Protein AF-A0A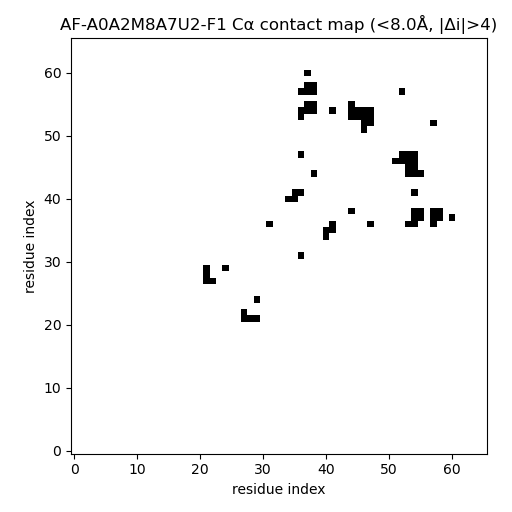2M8A7U2-F1 (afdb_monomer)

Structure (mmCIF, N/CA/C/O backbone):
data_AF-A0A2M8A7U2-F1
#
_entry.id   AF-A0A2M8A7U2-F1
#
loop_
_atom_site.group_PDB
_atom_site.id
_atom_site.type_symbol
_atom_site.label_atom_id
_atom_site.label_alt_id
_atom_site.label_comp_id
_atom_site.label_asym_id
_atom_site.label_entity_id
_atom_site.label_seq_id
_atom_site.pdbx_PDB_ins_code
_atom_site.Cartn_x
_atom_site.Cartn_y
_atom_site.Cartn_z
_atom_site.occupancy
_atom_site.B_iso_or_equiv
_atom_site.auth_seq_id
_atom_site.auth_comp_id
_atom_site.auth_asym_id
_atom_site.auth_atom_id
_atom_site.pdbx_PDB_model_num
ATOM 1 N N . MET A 1 1 ? -20.589 1.576 22.741 1.00 85.38 1 MET A N 1
ATOM 2 C CA . MET A 1 1 ? -20.428 2.796 21.911 1.00 85.38 1 MET A CA 1
ATOM 3 C C . MET A 1 1 ? -18.981 3.264 21.788 1.00 85.38 1 MET A C 1
ATOM 5 O O . MET A 1 1 ? -18.553 3.475 20.666 1.00 85.38 1 MET A O 1
ATOM 9 N N . LEU A 1 2 ? -18.207 3.388 22.875 1.00 92.44 2 LEU A N 1
ATOM 10 C CA . LEU A 1 2 ? -16.803 3.835 22.808 1.00 92.44 2 LEU A CA 1
ATOM 11 C C . LEU A 1 2 ? -15.941 3.007 21.838 1.00 92.44 2 LEU A C 1
ATOM 13 O O . LEU A 1 2 ? -15.280 3.564 20.969 1.00 92.44 2 LEU A O 1
ATOM 17 N N . LEU A 1 3 ? -16.015 1.677 21.941 1.00 95.38 3 LEU A N 1
ATOM 18 C CA . LEU A 1 3 ? -15.263 0.777 21.061 1.00 95.38 3 LEU A CA 1
ATOM 19 C C . LEU A 1 3 ? -15.612 0.984 19.587 1.00 95.38 3 LEU A C 1
ATOM 21 O O . LEU A 1 3 ? -14.708 1.005 18.762 1.00 95.38 3 LEU A O 1
ATOM 25 N N . PHE A 1 4 ? -16.894 1.201 19.282 1.00 96.06 4 PHE A N 1
ATOM 26 C CA . PHE A 1 4 ? -17.388 1.443 17.925 1.00 96.06 4 PHE A CA 1
ATOM 27 C C . PHE A 1 4 ? -16.800 2.727 17.324 1.00 96.06 4 PHE A C 1
ATOM 29 O O . PHE A 1 4 ? -16.304 2.715 16.202 1.00 96.06 4 PHE A O 1
ATOM 36 N N . LEU A 1 5 ? -16.774 3.820 18.094 1.00 96.25 5 LEU A N 1
ATOM 37 C CA . LEU A 1 5 ? -16.166 5.077 17.648 1.00 96.25 5 LEU A CA 1
ATOM 38 C C . LEU A 1 5 ? -14.658 4.929 17.417 1.00 96.25 5 LEU A C 1
ATOM 40 O O . LEU A 1 5 ? -14.141 5.421 16.417 1.00 96.25 5 LEU A O 1
ATOM 44 N N . ILE A 1 6 ? -13.963 4.203 18.298 1.00 97.06 6 ILE A N 1
ATOM 45 C CA . ILE A 1 6 ? -12.528 3.927 18.150 1.00 97.06 6 ILE A CA 1
ATOM 46 C C . ILE A 1 6 ? -12.259 3.062 16.913 1.00 97.06 6 ILE A C 1
ATOM 48 O O . ILE A 1 6 ? -11.305 3.327 16.187 1.00 97.06 6 ILE A O 1
ATOM 52 N N . THR A 1 7 ? -13.103 2.064 16.625 1.00 97.00 7 THR A N 1
ATOM 53 C CA . THR A 1 7 ? -12.936 1.229 15.423 1.00 97.00 7 THR A CA 1
ATOM 54 C C . THR A 1 7 ? -13.112 2.055 14.158 1.00 97.00 7 THR A C 1
ATOM 56 O O . THR A 1 7 ? -12.261 1.996 13.276 1.00 97.00 7 THR A O 1
ATOM 59 N N . ILE A 1 8 ? -14.171 2.867 14.084 1.00 97.88 8 ILE A N 1
ATOM 60 C CA . ILE A 1 8 ? -14.415 3.750 12.936 1.00 97.88 8 ILE A CA 1
ATOM 61 C C . ILE A 1 8 ? -13.250 4.732 12.751 1.00 97.88 8 ILE A C 1
ATOM 63 O O . ILE A 1 8 ? -12.776 4.908 11.631 1.00 97.88 8 ILE A O 1
ATOM 67 N N . ALA A 1 9 ? -12.747 5.328 13.836 1.00 97.38 9 ALA A N 1
ATOM 68 C CA . ALA A 1 9 ? -11.610 6.241 13.779 1.00 97.38 9 ALA A CA 1
ATOM 69 C C . ALA A 1 9 ? -10.332 5.552 13.266 1.00 97.38 9 ALA A C 1
ATOM 71 O O . ALA A 1 9 ? -9.654 6.095 12.395 1.00 97.38 9 ALA A O 1
ATOM 72 N N . LEU A 1 10 ? -10.023 4.346 13.756 1.00 97.38 10 LEU A N 1
ATOM 73 C CA . LEU A 1 10 ? -8.852 3.578 13.322 1.00 97.38 10 LEU A CA 1
ATOM 74 C C . LEU A 1 10 ? -8.952 3.134 11.858 1.00 97.38 10 LEU A C 1
ATOM 76 O O . LEU A 1 10 ? -7.981 3.286 11.117 1.00 97.38 10 LEU A O 1
ATOM 80 N N . LEU A 1 11 ? -10.116 2.639 11.417 1.00 96.88 11 LEU A N 1
ATOM 81 C CA . LEU A 1 11 ? -10.334 2.319 10.003 1.00 96.88 11 LEU A CA 1
ATOM 82 C C . LEU A 1 11 ? -10.196 3.574 9.134 1.00 96.88 11 LEU A C 1
ATOM 84 O O . LEU A 1 11 ? -9.494 3.543 8.125 1.00 96.88 11 LEU A O 1
ATOM 88 N N . GLY A 1 12 ? -10.814 4.686 9.540 1.00 97.38 12 GLY A N 1
ATOM 89 C CA . GLY A 1 12 ? -10.735 5.958 8.822 1.00 97.38 12 GLY A CA 1
ATOM 90 C C . GLY A 1 12 ? -9.297 6.449 8.660 1.00 97.38 12 GLY A C 1
ATOM 91 O O . GLY A 1 12 ? -8.897 6.828 7.561 1.00 97.38 12 GLY A O 1
ATOM 92 N N . LEU A 1 13 ? -8.490 6.369 9.721 1.00 96.94 13 LEU A N 1
ATOM 93 C CA . LEU A 1 13 ? -7.077 6.748 9.684 1.00 96.94 13 LEU A CA 1
ATOM 94 C C . LEU A 1 13 ? -6.256 5.838 8.759 1.00 96.94 13 LEU A C 1
ATOM 96 O O . LEU A 1 13 ? -5.408 6.331 8.014 1.00 96.94 13 LEU A O 1
ATOM 100 N N . ALA A 1 14 ? -6.536 4.531 8.742 1.00 95.00 14 ALA A N 1
ATOM 101 C CA . ALA A 1 14 ? -5.883 3.598 7.827 1.00 95.00 14 ALA A CA 1
ATOM 102 C C . ALA A 1 14 ? -6.184 3.931 6.353 1.00 95.00 14 ALA A C 1
ATOM 104 O O . ALA A 1 14 ? -5.261 4.041 5.543 1.00 95.00 14 ALA A O 1
ATOM 105 N N . PHE A 1 15 ? -7.456 4.161 6.007 1.00 94.38 15 PHE A N 1
ATOM 106 C CA . PHE A 1 15 ? -7.840 4.550 4.645 1.00 94.38 15 PHE A CA 1
ATOM 107 C C . PHE A 1 15 ? -7.278 5.915 4.248 1.00 94.38 15 PHE A C 1
ATOM 109 O O . PHE A 1 15 ? -6.783 6.063 3.130 1.00 94.38 15 PHE A O 1
ATOM 116 N N . ALA A 1 16 ? -7.285 6.890 5.160 1.00 94.62 16 ALA A N 1
ATOM 117 C CA . ALA A 1 16 ? -6.680 8.197 4.927 1.00 94.62 16 ALA A CA 1
ATOM 118 C C . ALA A 1 16 ? -5.175 8.077 4.635 1.00 94.62 16 ALA A C 1
ATOM 120 O O . ALA A 1 16 ? -4.683 8.673 3.678 1.00 94.62 16 ALA A O 1
ATOM 121 N N . GLY A 1 17 ? -4.451 7.247 5.393 1.00 91.38 17 GLY A N 1
ATOM 122 C CA . GLY A 1 17 ? -3.030 6.984 5.158 1.00 91.38 17 GLY A CA 1
ATOM 123 C C . GLY A 1 17 ? -2.751 6.356 3.788 1.00 91.38 17 GLY A C 1
ATOM 124 O O . GLY A 1 17 ? -1.822 6.772 3.093 1.00 91.38 17 GLY A O 1
ATOM 125 N N . ILE A 1 18 ? -3.577 5.395 3.360 1.00 88.31 18 ILE A N 1
ATOM 126 C CA . ILE A 1 18 ? -3.463 4.774 2.030 1.00 88.31 18 ILE A CA 1
ATOM 127 C C . ILE A 1 18 ? -3.757 5.801 0.927 1.00 88.31 18 ILE A C 1
ATOM 129 O O .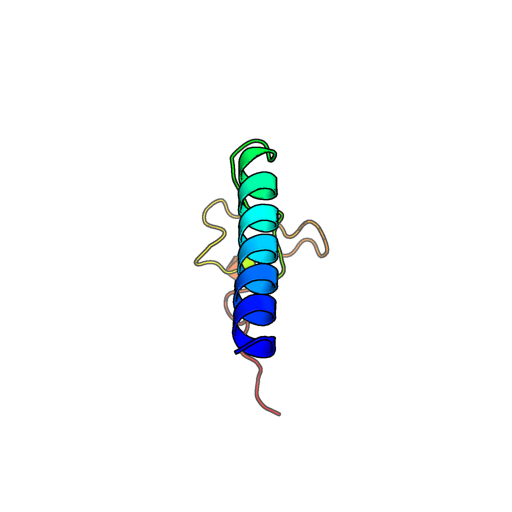 ILE A 1 18 ? -2.995 5.889 -0.036 1.00 88.31 18 ILE A O 1
ATOM 133 N N . ALA A 1 19 ? -4.808 6.610 1.081 1.00 88.06 19 ALA A N 1
ATOM 134 C CA . ALA A 1 19 ? -5.190 7.635 0.112 1.00 88.06 19 ALA A CA 1
ATOM 135 C C . ALA A 1 19 ? -4.085 8.687 -0.082 1.00 88.06 19 ALA A C 1
ATOM 137 O O . ALA A 1 19 ? -3.695 8.974 -1.214 1.00 88.06 19 ALA A O 1
ATOM 138 N N . ILE A 1 20 ? -3.518 9.198 1.017 1.00 90.00 20 ILE A N 1
ATOM 139 C CA . ILE A 1 20 ? -2.403 10.156 0.981 1.00 90.00 20 ILE A CA 1
ATOM 140 C C . ILE A 1 20 ? -1.186 9.536 0.287 1.00 90.00 20 ILE A C 1
ATOM 142 O O . ILE A 1 20 ? -0.556 10.183 -0.546 1.00 90.00 20 ILE A O 1
ATOM 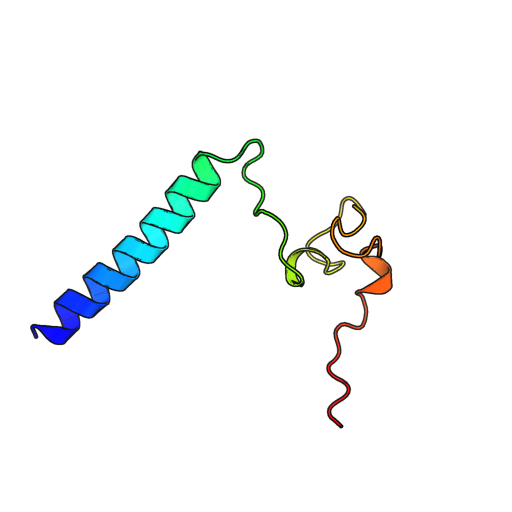146 N N . LYS A 1 21 ? -0.868 8.271 0.582 1.00 83.62 21 LYS A N 1
ATOM 147 C CA . LYS A 1 21 ? 0.269 7.567 -0.025 1.00 83.62 21 LYS A CA 1
ATOM 148 C C . LYS A 1 21 ? 0.125 7.405 -1.540 1.00 83.62 21 LYS A C 1
ATOM 150 O O . LYS A 1 21 ? 1.122 7.523 -2.245 1.00 83.62 21 LYS A O 1
ATOM 155 N N . ILE A 1 22 ? -1.082 7.132 -2.037 1.00 83.25 22 ILE A N 1
ATOM 156 C CA . ILE A 1 22 ? -1.356 7.024 -3.479 1.00 83.25 22 ILE A CA 1
ATOM 157 C C . ILE A 1 22 ? -1.220 8.394 -4.145 1.00 83.25 22 ILE A C 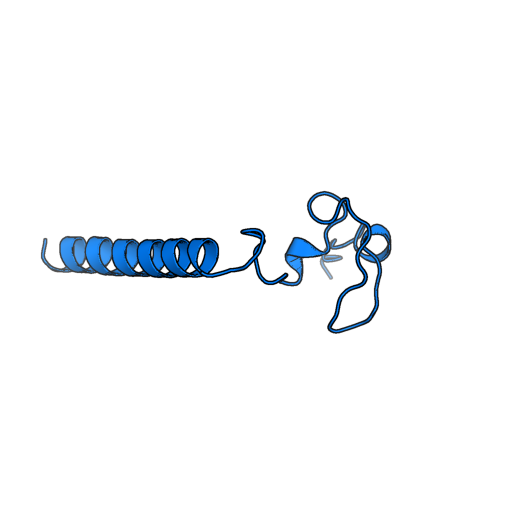1
ATOM 159 O O . ILE A 1 22 ? -0.574 8.497 -5.183 1.00 83.25 22 ILE A O 1
ATOM 163 N N . TRP A 1 23 ? -1.767 9.445 -3.527 1.00 83.88 23 TRP A N 1
ATOM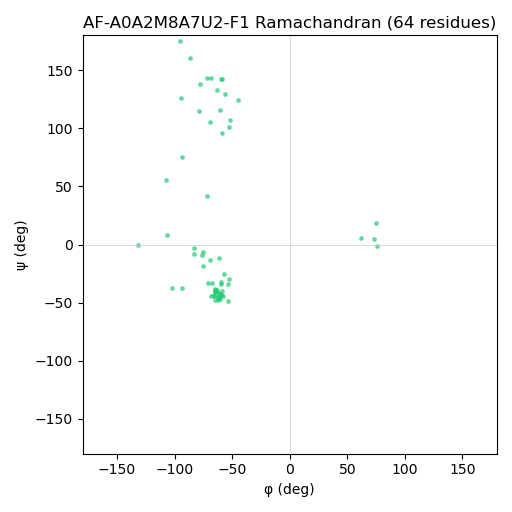 164 C CA . TRP A 1 23 ? -1.674 10.811 -4.048 1.00 83.88 23 TRP A CA 1
ATOM 165 C C . TRP A 1 23 ? -0.230 11.335 -4.072 1.00 83.88 23 TRP A C 1
ATOM 167 O O . TRP A 1 23 ? 0.183 11.987 -5.025 1.00 83.88 23 TRP A O 1
ATOM 177 N N . ALA A 1 24 ? 0.563 10.997 -3.053 1.00 84.31 24 ALA A N 1
ATOM 178 C CA . ALA A 1 24 ? 1.973 11.368 -2.960 1.00 84.31 24 ALA A CA 1
ATOM 179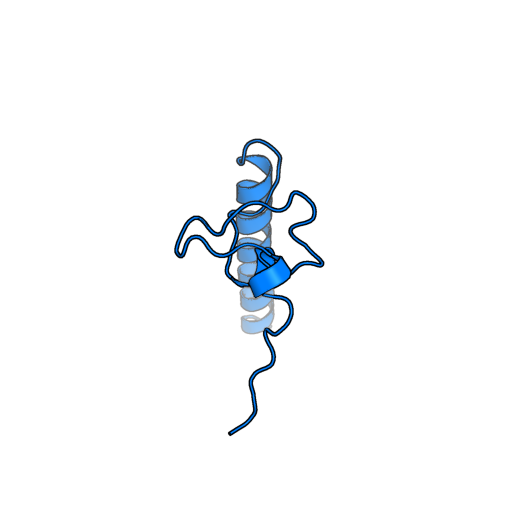 C C . ALA A 1 24 ? 2.895 10.539 -3.873 1.00 84.31 24 ALA A C 1
ATOM 181 O O . ALA A 1 24 ? 4.082 10.852 -3.993 1.00 84.31 24 ALA A O 1
ATOM 182 N N . LYS A 1 25 ? 2.395 9.470 -4.505 1.00 75.44 25 LYS A N 1
ATOM 183 C CA . LYS A 1 25 ? 3.204 8.615 -5.368 1.00 75.44 25 LYS A CA 1
ATOM 184 C C . LYS A 1 25 ? 3.082 9.041 -6.830 1.00 75.44 25 LYS A C 1
ATOM 186 O O . LYS A 1 25 ? 1.990 9.112 -7.385 1.00 75.44 25 LYS A O 1
ATOM 191 N N . LYS A 1 26 ? 4.232 9.281 -7.467 1.00 64.56 26 LYS A N 1
ATOM 192 C CA . LYS A 1 26 ? 4.321 9.566 -8.904 1.00 64.56 26 LYS A CA 1
ATOM 193 C C . LYS A 1 26 ? 3.673 8.406 -9.679 1.00 64.56 26 LYS A C 1
ATOM 195 O O . LYS A 1 26 ? 3.926 7.245 -9.358 1.00 64.56 26 LYS A O 1
ATOM 200 N N . ASP A 1 27 ? 2.765 8.744 -10.592 1.00 70.12 27 ASP A N 1
ATOM 201 C CA . ASP A 1 27 ? 1.940 7.827 -11.398 1.00 70.12 27 ASP A CA 1
ATOM 202 C C . ASP A 1 27 ? 0.795 7.101 -10.663 1.00 70.12 27 ASP A C 1
ATOM 204 O O . ASP A 1 27 ? 0.117 6.272 -11.263 1.00 70.12 27 ASP A O 1
ATOM 208 N N . GLY A 1 28 ? 0.538 7.394 -9.378 1.00 65.62 28 GLY A N 1
ATOM 209 C CA . GLY A 1 28 ? -0.610 6.850 -8.629 1.00 65.62 28 GLY A CA 1
ATOM 210 C C . GLY A 1 28 ? -0.627 5.319 -8.480 1.00 65.62 28 GLY A C 1
ATOM 211 O O . GLY A 1 28 ? -1.586 4.749 -7.959 1.00 65.62 28 GLY A O 1
ATOM 212 N N . LYS A 1 29 ? 0.428 4.629 -8.929 1.00 72.19 29 LYS A N 1
ATOM 213 C CA . LYS A 1 29 ? 0.542 3.168 -8.885 1.00 7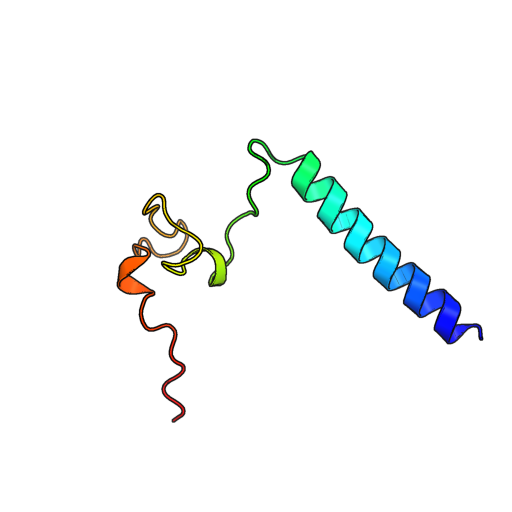2.19 29 LYS A CA 1
ATOM 214 C C . LYS A 1 29 ? 0.905 2.727 -7.474 1.00 72.19 29 LYS A C 1
ATOM 216 O O . LYS A 1 29 ? 1.809 3.287 -6.860 1.00 72.19 29 LYS A O 1
ATOM 221 N N . PHE A 1 30 ? 0.299 1.664 -6.958 1.00 70.31 30 PHE A N 1
ATOM 222 C CA . PHE A 1 30 ? 0.744 1.059 -5.698 1.00 70.31 30 PHE A CA 1
ATOM 223 C C . PHE A 1 30 ? 2.207 0.598 -5.800 1.00 70.31 30 PHE A C 1
ATOM 225 O O . PHE A 1 30 ? 2.668 0.193 -6.864 1.00 70.31 30 PHE A O 1
ATOM 232 N N . SER A 1 31 ? 2.998 0.736 -4.728 1.00 68.62 31 SER A N 1
ATOM 233 C CA . SER A 1 31 ? 4.356 0.159 -4.701 1.00 68.62 31 SER A CA 1
ATOM 234 C C . SER A 1 31 ? 4.183 -1.339 -4.658 1.00 68.62 31 SER A C 1
ATOM 236 O O . SER A 1 31 ? 3.708 -1.849 -3.649 1.00 68.62 31 SER A O 1
ATOM 238 N N . GLY A 1 32 ? 4.441 -1.971 -5.801 1.00 66.44 32 GLY A N 1
ATOM 239 C CA . GLY A 1 32 ? 4.047 -3.335 -6.077 1.00 66.44 32 GLY A CA 1
ATOM 240 C C . GLY A 1 32 ? 4.338 -4.281 -4.921 1.00 66.44 32 GLY A C 1
ATOM 241 O O . GLY A 1 32 ? 5.459 -4.347 -4.422 1.00 66.44 32 GLY A O 1
ATOM 242 N N . THR A 1 33 ? 3.302 -4.974 -4.470 1.00 72.94 33 THR A N 1
ATOM 243 C CA . THR A 1 33 ? 3.410 -6.110 -3.553 1.00 72.94 33 THR A CA 1
ATOM 244 C C . THR A 1 33 ? 3.429 -7.393 -4.386 1.00 72.94 33 THR A C 1
ATOM 246 O O . THR A 1 33 ? 3.223 -7.339 -5.596 1.00 72.94 33 THR A O 1
ATOM 249 N N . CYS A 1 34 ? 3.625 -8.573 -3.792 1.00 72.38 34 CYS A N 1
ATOM 250 C CA . CYS A 1 34 ? 3.578 -9.828 -4.561 1.00 72.38 34 CYS A CA 1
ATOM 251 C C . CYS A 1 34 ? 2.287 -9.976 -5.400 1.00 72.38 34 CYS A C 1
ATOM 253 O O . CYS A 1 34 ? 2.331 -10.527 -6.493 1.00 72.38 34 CYS A O 1
ATOM 255 N N . ALA A 1 35 ? 1.161 -9.402 -4.954 1.00 75.62 35 ALA A N 1
ATOM 256 C CA . ALA A 1 35 ? -0.096 -9.392 -5.706 1.00 75.62 35 ALA A CA 1
ATOM 257 C C . ALA A 1 35 ? -0.039 -8.548 -6.991 1.00 75.62 35 ALA A C 1
ATOM 259 O O . ALA A 1 35 ? -0.667 -8.895 -7.993 1.00 75.62 35 ALA A O 1
ATOM 260 N N . SER A 1 36 ? 0.736 -7.459 -6.997 1.00 75.31 36 SER A N 1
ATOM 261 C CA . SER A 1 36 ? 0.850 -6.603 -8.177 1.00 75.31 36 SER A CA 1
ATOM 262 C C . SER A 1 36 ? 1.594 -7.277 -9.321 1.00 75.31 36 SER A C 1
ATOM 264 O O . SER A 1 36 ? 1.540 -6.739 -10.411 1.00 75.31 36 SER A O 1
ATOM 266 N N . GLN A 1 37 ? 2.287 -8.398 -9.088 1.00 78.69 37 GLN A N 1
ATOM 267 C CA . GLN A 1 37 ? 2.967 -9.172 -10.132 1.00 78.69 37 GLN A CA 1
ATOM 268 C C . GLN A 1 37 ? 2.041 -10.144 -10.865 1.00 78.69 37 GLN A C 1
ATOM 270 O O . GLN A 1 37 ? 2.472 -10.797 -11.809 1.00 78.69 37 GLN A O 1
ATOM 275 N N . SER A 1 38 ? 0.771 -10.239 -10.458 1.00 78.06 38 SER A N 1
ATOM 276 C CA . SER A 1 38 ? -0.191 -11.055 -11.192 1.00 78.06 38 SER A CA 1
ATOM 277 C C . SER A 1 38 ? -0.334 -10.559 -12.642 1.00 78.06 38 SER A C 1
ATOM 279 O O . SER A 1 38 ? -0.379 -9.345 -12.868 1.00 78.06 38 SER A O 1
ATOM 281 N N . PRO A 1 39 ? -0.491 -11.466 -13.621 1.00 77.94 39 PRO A N 1
ATOM 282 C CA . PRO A 1 39 ? -0.710 -11.102 -15.025 1.00 77.94 39 PRO A CA 1
ATOM 283 C C . PRO A 1 39 ? -1.939 -10.206 -15.237 1.00 77.94 39 PRO A C 1
ATOM 285 O O . PRO A 1 39 ? -2.013 -9.443 -16.196 1.00 77.94 39 PRO A O 1
ATOM 288 N N . PHE A 1 40 ? -2.914 -10.285 -14.327 1.00 79.00 40 PHE A N 1
ATOM 289 C CA . PHE A 1 40 ? -4.118 -9.457 -14.351 1.00 79.00 40 PHE A CA 1
ATOM 290 C C . PHE A 1 40 ? -3.847 -7.987 -13.997 1.00 79.00 40 PHE A C 1
ATOM 292 O O . PHE A 1 40 ? -4.528 -7.100 -14.519 1.00 79.00 40 PHE A O 1
ATOM 299 N N . LEU A 1 41 ? -2.874 -7.724 -13.116 1.00 76.38 41 LEU A N 1
ATOM 300 C CA . LEU A 1 41 ? -2.558 -6.385 -12.607 1.00 76.38 41 LEU A CA 1
ATOM 301 C C . LEU A 1 41 ? -1.316 -5.778 -13.281 1.00 76.38 41 LEU A C 1
ATOM 303 O O . LEU A 1 41 ? -1.320 -4.583 -13.572 1.00 76.38 41 LEU A O 1
ATOM 307 N N . ASN A 1 42 ? -0.289 -6.578 -13.586 1.00 78.62 42 ASN A N 1
ATOM 308 C CA . ASN A 1 42 ? 0.924 -6.144 -14.285 1.00 78.62 42 ASN A CA 1
ATOM 309 C C . ASN A 1 42 ? 0.811 -6.365 -15.800 1.00 78.62 42 ASN A C 1
ATOM 311 O O . ASN A 1 42 ? 1.401 -7.283 -16.368 1.00 78.62 42 ASN A O 1
ATOM 315 N N . LYS A 1 43 ? 0.035 -5.500 -16.459 1.00 77.94 43 LYS A N 1
ATOM 316 C CA . LYS A 1 43 ? -0.184 -5.551 -17.917 1.00 77.94 43 LYS A CA 1
ATOM 317 C C . LYS A 1 43 ? 1.004 -5.052 -18.741 1.00 77.94 43 LYS A C 1
ATOM 319 O O . LYS A 1 43 ? 1.068 -5.318 -19.935 1.00 77.94 43 LYS A O 1
ATOM 324 N N . GLU A 1 44 ? 1.907 -4.306 -18.114 1.00 79.44 44 GLU A N 1
ATOM 325 C CA . GLU A 1 44 ? 3.099 -3.737 -18.751 1.00 79.44 44 GLU A CA 1
ATOM 326 C C . GLU A 1 44 ? 4.254 -4.753 -18.816 1.00 79.44 44 GLU A C 1
ATOM 328 O O . GLU A 1 44 ? 5.246 -4.507 -19.496 1.00 79.44 44 GLU A O 1
ATOM 333 N N . GLY A 1 45 ? 4.119 -5.915 -18.160 1.00 78.62 45 GLY A N 1
ATOM 334 C CA . GLY A 1 45 ? 5.126 -6.975 -18.201 1.00 78.62 45 GLY A CA 1
ATOM 335 C C . GLY A 1 45 ? 6.366 -6.678 -17.356 1.00 78.62 45 GLY A C 1
ATOM 336 O O . GLY A 1 45 ? 7.408 -7.291 -17.578 1.00 78.62 45 GLY A O 1
ATOM 337 N N . GLU A 1 46 ? 6.287 -5.738 -16.406 1.00 81.12 46 GLU A N 1
ATOM 338 C CA . GLU A 1 46 ? 7.444 -5.335 -15.603 1.00 81.12 46 GLU A CA 1
ATOM 339 C C . GLU A 1 46 ? 7.962 -6.511 -14.765 1.00 81.12 46 GLU A C 1
ATOM 341 O O . GLU A 1 46 ? 7.191 -7.197 -14.095 1.00 81.12 46 GLU A O 1
ATOM 346 N N . ALA A 1 47 ? 9.276 -6.735 -14.763 1.00 80.38 47 ALA A N 1
ATOM 347 C CA . ALA A 1 47 ? 9.879 -7.753 -13.914 1.00 80.38 47 ALA A CA 1
ATOM 348 C C . ALA A 1 47 ? 9.781 -7.362 -12.428 1.00 80.38 47 ALA A C 1
ATOM 350 O O . ALA A 1 47 ? 9.937 -6.198 -12.048 1.00 80.38 47 ALA A O 1
ATOM 351 N N . CYS A 1 48 ? 9.571 -8.346 -11.555 1.00 78.19 48 CYS A N 1
ATOM 352 C CA . CYS A 1 48 ? 9.529 -8.138 -10.116 1.00 78.19 48 CYS A CA 1
ATOM 353 C C . CYS A 1 48 ? 10.863 -7.585 -9.605 1.00 78.19 48 CYS A C 1
ATOM 355 O O . CYS A 1 48 ? 11.868 -8.289 -9.609 1.00 78.19 48 CYS A O 1
ATOM 357 N N . GLY A 1 49 ? 10.872 -6.363 -9.066 1.00 74.19 49 GLY A N 1
ATOM 358 C CA . GLY A 1 49 ? 12.093 -5.734 -8.543 1.00 74.19 49 GLY A CA 1
ATOM 359 C C . GLY A 1 49 ? 12.765 -6.471 -7.373 1.00 74.19 49 GLY A C 1
ATOM 360 O O . GLY A 1 49 ? 13.894 -6.146 -7.027 1.00 74.19 49 GLY A O 1
ATOM 361 N N . PHE A 1 50 ? 12.095 -7.458 -6.763 1.00 75.62 50 PHE A N 1
ATOM 362 C CA . PHE A 1 50 ? 12.659 -8.284 -5.690 1.00 75.62 50 PHE A CA 1
ATOM 363 C C . PHE A 1 50 ? 13.293 -9.594 -6.186 1.00 75.62 50 PHE A C 1
ATOM 365 O O . PHE A 1 50 ? 14.304 -10.019 -5.639 1.00 75.62 50 PHE A O 1
ATOM 372 N N . CYS A 1 51 ? 12.715 -10.253 -7.199 1.00 78.44 51 CYS A N 1
ATOM 373 C CA . CYS A 1 51 ? 13.171 -11.582 -7.641 1.00 78.44 51 CYS A CA 1
ATOM 374 C C . CYS A 1 51 ? 13.382 -11.736 -9.157 1.00 78.44 51 CYS A C 1
ATOM 376 O O . CYS A 1 51 ? 13.753 -12.814 -9.612 1.00 78.44 51 CYS A O 1
ATOM 378 N N . GLY A 1 52 ? 13.136 -10.690 -9.946 1.00 76.19 52 GLY A N 1
ATOM 379 C CA . GLY A 1 52 ? 13.370 -10.643 -11.392 1.00 76.19 52 GLY A CA 1
ATOM 380 C C . GLY A 1 52 ? 12.356 -11.391 -12.258 1.00 76.19 52 GLY A C 1
ATOM 381 O O . GLY A 1 52 ? 12.477 -11.357 -13.478 1.00 76.19 52 GLY A O 1
ATOM 382 N N . ARG A 1 53 ? 11.361 -12.055 -11.662 1.00 79.19 53 ARG A N 1
ATOM 383 C CA . ARG A 1 53 ? 10.348 -12.810 -12.411 1.00 79.19 53 ARG A CA 1
ATOM 384 C C . ARG A 1 53 ? 9.372 -11.904 -13.149 1.00 79.19 53 ARG A C 1
ATOM 386 O O . ARG A 1 53 ? 8.975 -10.871 -12.613 1.00 79.19 53 ARG A O 1
ATOM 393 N N . THR A 1 54 ? 8.961 -12.316 -14.340 1.00 82.50 54 THR A N 1
ATOM 394 C CA . THR A 1 54 ? 7.958 -11.620 -15.155 1.00 82.50 54 THR A CA 1
ATOM 395 C C . THR A 1 54 ? 6.533 -12.056 -14.783 1.00 82.50 54 THR A C 1
ATOM 397 O O . THR A 1 54 ? 6.361 -13.112 -14.168 1.00 82.50 54 THR A O 1
ATOM 400 N N . PRO A 1 55 ? 5.487 -11.275 -15.112 1.00 79.19 55 PRO A N 1
ATOM 401 C CA . PRO A 1 55 ? 4.112 -11.573 -14.689 1.00 79.19 55 PRO A CA 1
ATOM 402 C C . PRO A 1 55 ? 3.579 -12.918 -15.180 1.00 79.19 55 PRO A C 1
ATOM 404 O O . PRO A 1 55 ? 2.819 -13.575 -14.478 1.00 79.19 55 PRO A O 1
ATOM 407 N N . ASP A 1 56 ? 4.006 -13.365 -16.360 1.00 79.50 56 ASP A N 1
ATOM 408 C CA . ASP A 1 56 ? 3.711 -14.693 -16.905 1.00 79.50 56 ASP A CA 1
ATOM 409 C C . ASP A 1 56 ? 4.227 -15.827 -16.007 1.00 79.50 56 ASP A C 1
ATOM 411 O O . ASP A 1 56 ? 3.548 -16.832 -15.832 1.00 79.50 56 ASP A O 1
ATOM 415 N N . GLN A 1 57 ? 5.362 -15.629 -15.334 1.00 77.56 57 GLN A N 1
ATOM 416 C CA . GLN A 1 57 ? 5.912 -16.589 -14.372 1.00 77.56 57 GLN A CA 1
ATOM 417 C C . GLN A 1 57 ? 5.156 -16.597 -13.032 1.00 77.56 57 GLN A C 1
ATOM 419 O O . GLN A 1 57 ? 5.439 -17.431 -12.171 1.00 77.56 57 GLN A O 1
ATOM 424 N N . TYR A 1 58 ? 4.212 -15.668 -12.850 1.00 73.00 58 TYR A N 1
ATOM 425 C CA . TYR A 1 58 ? 3.278 -15.589 -11.725 1.00 73.00 58 TYR A CA 1
ATOM 426 C C . TYR A 1 58 ? 1.843 -15.983 -12.112 1.00 73.00 58 TYR A C 1
ATOM 428 O O . TYR A 1 58 ? 0.937 -15.803 -11.297 1.00 73.00 58 TYR A O 1
ATOM 436 N N . GLN A 1 59 ? 1.614 -16.510 -13.327 1.00 64.06 59 GLN A N 1
ATOM 437 C CA . GLN A 1 59 ? 0.301 -17.033 -13.741 1.0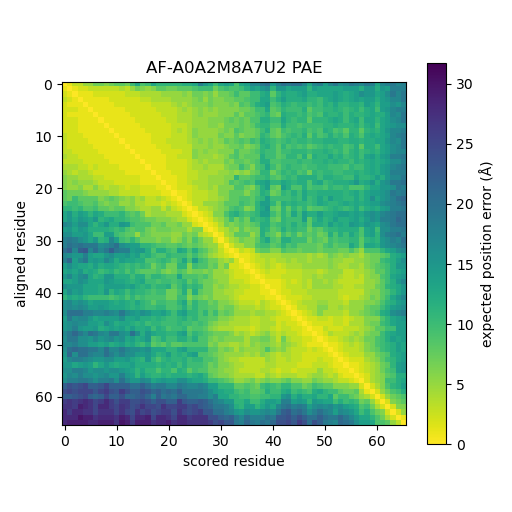0 64.06 59 GLN A CA 1
ATOM 438 C C . GLN A 1 59 ? -0.231 -18.073 -12.748 1.00 64.06 59 GLN A C 1
ATOM 440 O O . GLN A 1 59 ? -1.420 -18.060 -12.438 1.00 64.06 59 GLN A O 1
ATOM 445 N N . ASP A 1 60 ? 0.674 -18.853 -12.155 1.00 60.47 60 ASP A N 1
ATOM 446 C CA . ASP A 1 60 ? 0.354 -19.929 -11.224 1.00 60.47 60 ASP A CA 1
ATOM 447 C C . ASP A 1 60 ? 0.725 -19.568 -9.774 1.00 60.47 60 ASP A C 1
ATOM 449 O O . ASP A 1 60 ? 1.435 -20.306 -9.090 1.00 60.47 60 ASP A O 1
ATOM 453 N N . CYS A 1 61 ? 0.216 -18.445 -9.251 1.00 57.38 61 CYS A N 1
ATOM 454 C CA . CYS A 1 61 ? 0.104 -18.244 -7.795 1.00 57.38 61 CYS A CA 1
ATOM 455 C C . CYS A 1 61 ? -1.011 -19.131 -7.200 1.00 57.38 61 CYS A C 1
ATOM 457 O O . CYS A 1 61 ? -1.8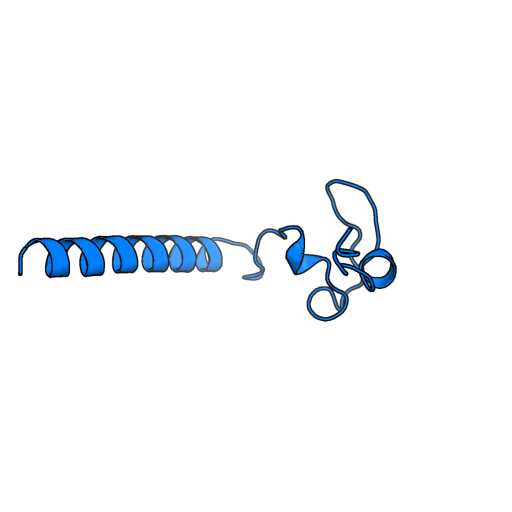02 -18.685 -6.372 1.00 57.38 61 CYS A O 1
ATOM 459 N N . GLU A 1 62 ? -1.104 -20.384 -7.638 1.00 54.06 62 GLU A N 1
ATOM 460 C CA . GLU A 1 62 ? -1.870 -21.392 -6.930 1.00 54.06 62 GLU A CA 1
ATOM 461 C C . GLU A 1 62 ? -1.002 -21.845 -5.759 1.00 54.06 62 GLU A C 1
ATOM 463 O O . GLU A 1 62 ? 0.067 -22.438 -5.939 1.00 54.06 62 GLU A O 1
ATOM 468 N N . GLU A 1 63 ? -1.456 -21.582 -4.531 1.00 54.41 63 GLU A N 1
ATOM 469 C CA . GLU A 1 63 ? -1.119 -22.494 -3.449 1.00 54.41 63 GLU A CA 1
ATOM 470 C C . GLU A 1 63 ? -1.542 -23.877 -3.936 1.00 54.41 63 GLU A C 1
ATOM 472 O O . GLU A 1 63 ? -2.722 -24.225 -3.910 1.00 54.41 63 GLU A O 1
ATOM 477 N N . LYS A 1 64 ? -0.580 -24.682 -4.396 1.00 44.69 64 LYS A N 1
ATOM 478 C CA . LYS A 1 64 ? -0.757 -26.123 -4.351 1.00 44.69 64 LYS A CA 1
ATOM 479 C C . LYS A 1 64 ? -0.963 -26.423 -2.880 1.00 44.69 64 LYS A C 1
ATOM 481 O O . LYS A 1 64 ? 0.008 -26.473 -2.127 1.00 44.69 64 LYS A O 1
ATOM 486 N N . THR A 1 65 ? -2.228 -26.519 -2.478 1.00 42.91 65 THR A N 1
ATOM 487 C CA . THR A 1 65 ? -2.631 -27.009 -1.172 1.00 42.91 65 THR A CA 1
ATOM 488 C C . THR A 1 65 ? -1.927 -28.346 -1.026 1.00 42.91 65 THR A C 1
ATOM 490 O O . THR A 1 65 ? -2.218 -29.295 -1.757 1.00 42.91 65 THR A O 1
ATOM 493 N N . LYS A 1 66 ? -0.902 -28.367 -0.185 1.00 40.44 66 LYS A N 1
ATOM 494 C CA . LYS A 1 66 ? -0.235 -29.587 0.221 1.00 40.44 66 LYS A CA 1
ATOM 495 C C . LYS A 1 66 ? -0.674 -29.896 1.636 1.00 40.44 66 LYS A C 1
ATOM 497 O O . LYS A 1 66 ? -0.688 -28.945 2.447 1.00 40.44 66 LYS A O 1
#

Mean predicted aligned error: 9.44 Å

Radius of gyration: 17.02 Å; Cα contacts (8 Å, |Δi|>4): 38; chains: 1; bounding box: 34×41×42 Å

Secondary structure (DSSP, 8-state):
-HHHHHHHHHHHHHHHHHHHHHHTSTTS-----GGGGSTTT-TT-PPPTTT---GGGGTT------

pLDDT: mean 78.91, std 13.66, range [40.44, 97.88]

Foldseek 3Di:
DVVVVVVVVVVVVVVVVVVVVLVPDVPSDDPDDPVCLACVNCVVQDADPVPRHTNVVVPPPDPPPD

Sequence (66 aa):
MLLFLITIALLGLAFAGIAIKIWAKKDGKFSGTCASQSPFLNKEGEACGFCGRTPDQYQDCEEKTK

Solvent-accessible surface area (backbone atoms only — not comparable to full-atom values): 4080 Å² total; per-residue (Å²): 109,71,69,58,54,51,50,52,51,52,53,51,52,52,53,50,52,52,52,52,52,35,72,74,30,85,87,56,57,76,84,73,51,84,72,44,40,26,51,88,67,28,76,83,52,63,52,36,91,88,77,63,49,38,12,76,80,35,68,71,77,62,79,75,84,122